Protein AF-A0A1A8DBP2-F1 (afdb_monomer)

Mean predicted aligned error: 14.84 Å

pLDDT: mean 74.71, std 16.59, range [46.03, 94.5]

Solvent-accessible surface area (backbone atoms only — not comparable to full-atom values): 5590 Å² total; per-residue (Å²): 138,85,81,85,88,77,85,82,76,85,76,72,78,78,71,71,82,74,73,65,83,73,73,81,66,81,62,66,66,60,61,60,32,52,53,48,34,53,51,33,55,73,74,66,50,89,71,71,64,88,45,65,73,69,61,35,63,78,44,54,56,45,50,51,49,50,26,64,74,68,75,44,87,74,89,84,67,71,88,67,81,131

InterPro domains:
  IPR001715 Calponin homology domain [PF00307] (31-76)
  IPR001715 Calponin homology domain [PS50021] (26-82)
  IPR036872 CH domain superfamily [G3DSA:1.10.418.10] (19-82)
  IPR036872 CH domain superfamily [SSF47576] (30-80)

Foldseek 3Di:
DDDDDDDDDPPPPDDPPPPDPPPPVPPPVVVVQVLLQVLCVVVPHPDGDPDPCPVCVLVLSVQVSVCSVVVHDDPDDPNDDD

Nearest PDB structures (foldseek):
  2yrn-assembly1_A  TM=9.502E-01  e=3.941E-05  Homo sapiens
  6m5g-assembly1_F  TM=8.481E-01  e=9.241E-02  Homo sapiens
  6d8c-assembly1_A  TM=8.634E-01  e=1.202E-01  Homo sapiens

Structure (mmCIF, N/CA/C/O backbone):
data_AF-A0A1A8DBP2-F1
#
_entry.id   AF-A0A1A8DBP2-F1
#
loop_
_atom_site.group_PDB
_atom_site.id
_atom_site.type_symbol
_atom_site.label_atom_id
_atom_site.label_alt_id
_atom_site.label_comp_id
_atom_site.label_asym_id
_atom_site.label_entity_id
_atom_site.label_seq_id
_atom_site.pdbx_PDB_ins_code
_atom_site.Cartn_x
_atom_site.Cartn_y
_atom_site.Cartn_z
_atom_site.occupancy
_atom_site.B_iso_or_equiv
_atom_site.auth_seq_id
_atom_site.auth_comp_id
_atom_site.auth_asym_id
_atom_site.auth_atom_id
_atom_site.pdbx_PDB_model_num
ATOM 1 N N . LEU A 1 1 ? 54.440 -61.006 -11.813 1.00 46.03 1 LEU A N 1
ATOM 2 C CA . LEU A 1 1 ? 53.792 -60.136 -12.818 1.00 46.03 1 LEU A CA 1
ATOM 3 C C . LEU A 1 1 ? 53.167 -58.960 -12.079 1.00 46.03 1 LEU A C 1
ATOM 5 O O . LEU A 1 1 ? 52.250 -59.188 -11.304 1.00 46.03 1 LEU A O 1
ATOM 9 N N . ALA A 1 2 ? 53.705 -57.751 -12.240 1.00 48.84 2 ALA A N 1
ATOM 10 C CA . ALA A 1 2 ? 53.156 -56.536 -11.639 1.00 48.84 2 ALA A CA 1
ATOM 11 C C . ALA A 1 2 ? 52.271 -55.818 -12.669 1.00 48.84 2 ALA A C 1
ATOM 13 O O . ALA A 1 2 ? 52.699 -55.617 -13.804 1.00 48.84 2 ALA A O 1
ATOM 14 N N . LEU A 1 3 ? 51.045 -55.463 -12.283 1.00 64.44 3 LEU A N 1
ATOM 15 C CA . LEU A 1 3 ? 50.161 -54.599 -13.068 1.00 64.44 3 LEU A CA 1
ATOM 16 C C . LEU A 1 3 ? 50.502 -53.129 -12.763 1.00 64.44 3 LEU A C 1
ATOM 18 O O . LEU A 1 3 ? 50.711 -52.806 -11.592 1.00 64.44 3 LEU A O 1
ATOM 22 N N . PRO A 1 4 ? 50.555 -52.227 -13.757 1.00 56.22 4 PRO A N 1
ATOM 23 C CA . PRO A 1 4 ? 50.738 -50.805 -13.494 1.00 56.22 4 PRO A CA 1
ATOM 24 C C . PRO A 1 4 ? 49.422 -50.155 -13.035 1.00 56.22 4 PRO A C 1
ATOM 26 O O . PRO A 1 4 ? 48.375 -50.327 -13.658 1.00 56.22 4 PRO A O 1
ATOM 29 N N . SER A 1 5 ? 49.486 -49.382 -11.949 1.00 54.16 5 SER A N 1
ATOM 30 C CA . SER A 1 5 ? 48.384 -48.551 -11.453 1.00 54.16 5 SER A CA 1
ATOM 31 C C . SER A 1 5 ? 48.105 -47.387 -12.409 1.00 54.16 5 SER A C 1
ATOM 33 O O . SER A 1 5 ? 48.969 -46.538 -12.620 1.00 54.16 5 SER A O 1
ATOM 35 N N . ALA A 1 6 ? 46.891 -47.317 -12.959 1.00 58.19 6 ALA A N 1
ATOM 36 C CA . ALA A 1 6 ? 46.416 -46.173 -13.738 1.00 58.19 6 ALA A CA 1
ATOM 37 C C . ALA A 1 6 ? 45.638 -45.187 -12.838 1.00 58.19 6 ALA A C 1
ATOM 39 O O . ALA A 1 6 ? 44.755 -45.621 -12.095 1.00 58.19 6 ALA A O 1
ATOM 40 N N . PRO A 1 7 ? 45.904 -43.868 -12.897 1.00 55.34 7 PRO A N 1
ATOM 41 C CA . PRO A 1 7 ? 45.118 -42.880 -12.169 1.00 55.34 7 PRO A CA 1
ATOM 42 C C . PRO A 1 7 ? 43.844 -42.534 -12.954 1.00 55.34 7 PRO A C 1
ATOM 44 O O . PRO A 1 7 ? 43.894 -41.878 -13.995 1.00 55.34 7 PRO A O 1
ATOM 47 N N . LEU A 1 8 ? 42.680 -42.950 -12.449 1.00 58.50 8 LEU A N 1
ATOM 48 C CA . LEU A 1 8 ? 41.393 -42.482 -12.964 1.00 58.50 8 LEU A CA 1
ATOM 49 C C . LEU A 1 8 ? 41.160 -41.044 -12.487 1.00 58.50 8 LEU A C 1
ATOM 51 O O . LEU A 1 8 ? 40.789 -40.784 -11.344 1.00 58.50 8 LEU A O 1
ATOM 55 N N . LYS A 1 9 ? 41.417 -40.102 -13.394 1.00 52.56 9 LYS A N 1
ATOM 56 C CA . LYS A 1 9 ? 41.095 -38.680 -13.274 1.00 52.56 9 LYS A CA 1
ATOM 57 C C . LYS A 1 9 ? 39.579 -38.543 -13.096 1.00 52.56 9 LYS A C 1
ATOM 59 O O . LYS A 1 9 ? 38.821 -38.846 -14.016 1.00 52.56 9 LYS A O 1
ATOM 64 N N . SER A 1 10 ? 39.141 -38.107 -11.916 1.00 57.38 10 SER A N 1
ATOM 65 C CA . SER A 1 10 ? 37.744 -37.792 -11.612 1.00 57.38 10 SER A CA 1
ATOM 66 C C . SER A 1 10 ? 37.302 -36.578 -12.429 1.00 57.38 10 SER A C 1
ATOM 68 O O . SER A 1 10 ? 37.356 -35.429 -11.996 1.00 57.38 10 SER A O 1
ATOM 70 N N . HIS A 1 11 ? 36.877 -36.831 -13.662 1.00 54.62 11 HIS A N 1
ATOM 71 C CA . HIS A 1 11 ? 36.216 -35.835 -14.484 1.00 54.62 11 HIS A CA 1
ATOM 72 C C . HIS A 1 11 ? 34.789 -35.671 -13.955 1.00 54.62 11 HIS A C 1
ATOM 74 O O . HIS A 1 11 ? 33.849 -36.283 -14.450 1.00 54.62 11 HIS A O 1
ATOM 80 N N . ILE A 1 12 ? 34.630 -34.866 -12.905 1.00 63.12 12 ILE A N 1
ATOM 81 C CA . ILE A 1 12 ? 33.318 -34.360 -12.504 1.00 63.12 12 ILE A CA 1
ATOM 82 C C . ILE A 1 12 ? 32.845 -33.494 -13.679 1.00 63.12 12 ILE A C 1
ATOM 84 O O . ILE A 1 12 ? 33.534 -32.526 -14.013 1.00 63.12 12 ILE A O 1
ATOM 88 N N . PRO A 1 13 ? 31.742 -33.825 -14.371 1.00 49.38 13 PRO A N 1
ATOM 89 C CA . PRO A 1 13 ? 31.197 -32.917 -15.358 1.00 49.38 13 PRO A CA 1
ATOM 90 C C . PRO A 1 13 ? 30.707 -31.685 -14.600 1.00 49.38 13 PRO A C 1
ATOM 92 O O . PRO A 1 13 ? 29.852 -31.768 -13.715 1.00 49.38 13 PRO A O 1
ATOM 95 N N . SER A 1 14 ? 31.313 -30.546 -14.917 1.00 55.56 14 SER A N 1
ATOM 96 C CA . SER A 1 14 ? 30.879 -29.222 -14.504 1.00 55.56 14 SER A CA 1
ATOM 97 C C . SER A 1 14 ? 29.395 -29.093 -14.824 1.00 55.56 14 SER A C 1
ATOM 99 O O . SER A 1 14 ? 28.988 -28.979 -15.979 1.00 55.56 14 SER A O 1
ATOM 101 N N . ARG A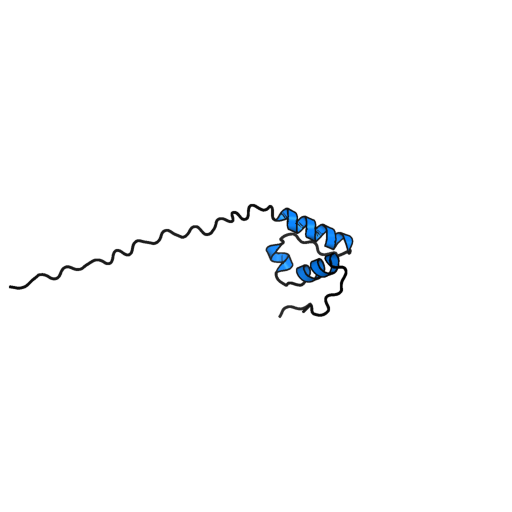 1 15 ? 28.581 -29.162 -13.767 1.00 50.47 15 ARG A N 1
ATOM 102 C CA . ARG A 1 15 ? 27.157 -28.848 -13.806 1.00 50.47 15 ARG A CA 1
ATOM 103 C C . ARG A 1 15 ? 27.028 -27.508 -14.537 1.00 50.47 15 ARG A C 1
ATOM 105 O O . ARG A 1 15 ? 27.701 -26.562 -14.116 1.00 50.47 15 ARG A O 1
ATOM 112 N N . PRO A 1 16 ? 26.216 -27.399 -15.603 1.00 57.59 16 PRO A N 1
ATOM 113 C CA . PRO A 1 16 ? 25.983 -26.101 -16.213 1.00 57.59 16 PRO A CA 1
ATOM 114 C C . PRO A 1 16 ? 25.475 -25.165 -15.108 1.00 57.59 16 PRO A C 1
ATOM 116 O O . PRO A 1 16 ? 24.786 -25.641 -14.188 1.00 57.59 16 PRO A O 1
ATOM 119 N N . PRO A 1 17 ? 25.826 -23.865 -15.126 1.00 58.03 17 PRO A N 1
ATOM 120 C CA . PRO A 1 17 ? 25.191 -22.930 -14.218 1.00 58.03 17 PRO A CA 1
ATOM 121 C C . PRO A 1 17 ? 23.692 -23.115 -14.428 1.00 58.03 17 PRO A C 1
ATOM 123 O O . PRO A 1 17 ? 23.199 -22.995 -15.551 1.00 58.03 17 PRO A O 1
ATOM 126 N N . ARG A 1 18 ? 22.983 -23.518 -13.364 1.00 52.19 18 ARG A N 1
ATOM 127 C CA . ARG A 1 18 ? 21.528 -23.444 -13.349 1.00 52.19 18 ARG A CA 1
ATOM 128 C C . ARG A 1 18 ? 21.249 -21.998 -13.710 1.00 52.19 18 ARG A C 1
ATOM 130 O O . ARG A 1 18 ? 21.510 -21.122 -12.887 1.00 52.19 18 ARG A O 1
ATOM 137 N N . LYS A 1 19 ? 20.777 -21.755 -14.935 1.00 48.72 19 LYS A N 1
ATOM 138 C CA . LYS A 1 19 ? 19.986 -20.567 -15.194 1.00 48.72 19 LY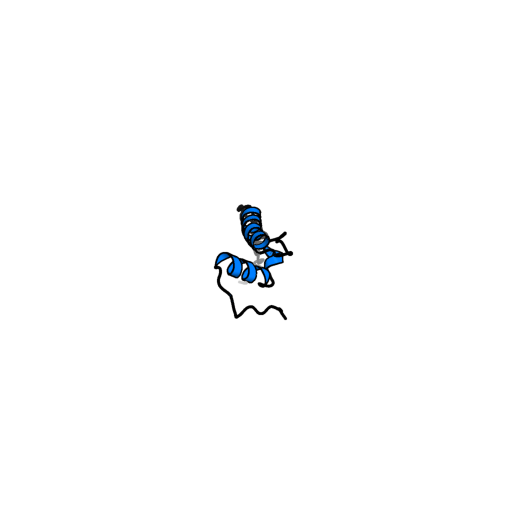S A CA 1
ATOM 139 C C . LYS A 1 19 ? 18.973 -20.578 -14.059 1.00 48.72 19 LYS A C 1
ATOM 141 O O . LYS A 1 19 ? 18.270 -21.578 -13.874 1.00 48.72 19 LYS A O 1
ATOM 146 N N . ALA A 1 20 ? 19.022 -19.548 -13.218 1.00 58.59 20 ALA A N 1
ATOM 147 C CA . ALA A 1 20 ? 17.917 -19.260 -12.325 1.00 58.59 20 ALA A CA 1
ATOM 148 C C . ALA A 1 20 ? 16.633 -19.374 -13.161 1.00 58.59 20 ALA A C 1
ATOM 150 O O . ALA A 1 20 ? 16.712 -19.169 -14.379 1.00 58.59 20 ALA A O 1
ATOM 151 N N . PRO A 1 21 ? 15.485 -19.746 -12.581 1.00 53.75 21 PRO A N 1
ATOM 152 C CA . PRO A 1 21 ? 14.240 -19.524 -13.288 1.00 53.75 21 PRO A CA 1
ATOM 153 C C . PRO A 1 21 ? 14.213 -18.029 -13.618 1.00 53.75 21 PRO A C 1
ATOM 155 O O . PRO A 1 21 ? 14.005 -17.192 -12.745 1.00 53.75 21 PRO A O 1
ATOM 158 N N . GLU A 1 22 ? 14.576 -17.702 -14.857 1.00 53.09 22 GLU A N 1
ATOM 159 C CA . GLU A 1 22 ? 14.279 -16.438 -15.487 1.00 53.09 22 GLU A CA 1
ATOM 160 C C . GLU A 1 22 ? 12.773 -16.377 -15.359 1.00 53.09 22 GLU A C 1
ATOM 162 O O . GLU A 1 22 ? 12.088 -17.280 -15.840 1.00 53.09 22 GLU A O 1
ATOM 167 N N . SER A 1 23 ? 12.329 -15.469 -14.493 1.00 55.91 23 SER A N 1
ATOM 168 C CA . SER A 1 23 ? 10.974 -15.378 -13.987 1.00 55.91 23 SER A CA 1
ATOM 169 C C . SER A 1 23 ? 9.982 -15.316 -15.142 1.00 55.91 23 SER A C 1
ATOM 171 O O . SER A 1 23 ? 9.494 -14.253 -15.497 1.00 55.91 23 SER A O 1
ATOM 173 N N . GLU A 1 24 ? 9.570 -16.479 -15.631 1.00 51.31 24 GLU A N 1
ATOM 174 C CA . GLU A 1 24 ? 8.323 -16.711 -16.354 1.00 51.31 24 GLU A CA 1
ATOM 175 C C . GLU A 1 24 ? 7.141 -16.616 -15.365 1.00 51.31 24 GLU A C 1
ATOM 177 O O . GLU A 1 24 ? 6.140 -17.317 -15.466 1.00 51.31 24 GLU A O 1
ATOM 182 N N . ALA A 1 25 ? 7.233 -15.712 -14.386 1.00 54.34 25 ALA A N 1
ATOM 183 C CA . ALA A 1 25 ? 6.085 -15.098 -13.751 1.00 54.34 25 ALA A CA 1
ATOM 184 C C . ALA A 1 25 ? 5.615 -13.971 -14.684 1.00 54.34 25 ALA A C 1
ATOM 186 O O . ALA A 1 25 ? 5.590 -12.802 -14.315 1.00 54.34 25 ALA A O 1
ATOM 187 N N . GLY A 1 26 ? 5.259 -14.324 -15.923 1.00 52.47 26 GLY A N 1
ATOM 188 C CA . GLY A 1 26 ? 4.687 -13.428 -16.932 1.00 52.47 26 GLY A CA 1
ATOM 189 C C . GLY A 1 26 ? 3.256 -12.989 -16.601 1.00 52.47 26 GLY A C 1
ATOM 190 O O . GLY A 1 26 ? 2.447 -12.765 -17.495 1.00 52.47 26 GLY A O 1
ATOM 191 N N . GLY A 1 27 ? 2.905 -12.914 -15.317 1.00 59.62 27 GLY A N 1
ATOM 192 C CA . GLY A 1 27 ? 1.741 -12.181 -14.854 1.00 59.62 27 GLY A CA 1
ATOM 193 C C . GLY A 1 27 ? 2.211 -10.776 -14.538 1.00 59.62 27 GLY A C 1
ATOM 194 O O . GLY A 1 27 ? 3.013 -10.613 -13.626 1.00 59.62 27 GLY A O 1
ATOM 195 N N . ASN A 1 28 ? 1.748 -9.779 -15.294 1.00 69.62 28 ASN A N 1
ATOM 196 C CA . ASN A 1 28 ? 2.088 -8.377 -15.058 1.00 69.62 28 ASN A CA 1
ATOM 197 C C . ASN A 1 28 ? 1.849 -8.052 -13.572 1.00 69.62 28 ASN A C 1
ATOM 199 O O . ASN A 1 28 ? 0.685 -7.971 -13.178 1.00 69.62 28 ASN A O 1
ATOM 203 N N . PRO A 1 29 ? 2.889 -7.856 -12.736 1.00 70.06 29 PRO A N 1
ATOM 204 C CA . PRO A 1 29 ? 2.709 -7.616 -11.299 1.00 70.06 29 PRO A CA 1
ATOM 205 C C . PRO A 1 29 ? 1.850 -6.370 -11.037 1.00 70.06 29 PRO A C 1
ATOM 207 O O . PRO A 1 29 ? 1.206 -6.257 -9.997 1.00 70.06 29 PRO A O 1
ATOM 210 N N . GLN A 1 30 ? 1.762 -5.493 -12.041 1.00 84.44 30 GLN A N 1
ATOM 211 C CA . GLN A 1 30 ? 0.852 -4.358 -12.115 1.00 84.44 30 GLN A CA 1
ATOM 212 C C . GLN A 1 30 ? -0.610 -4.714 -11.825 1.00 84.44 30 GLN A C 1
ATOM 214 O O . GLN A 1 30 ? -1.251 -3.942 -11.132 1.00 84.44 30 GLN A O 1
ATOM 219 N N . ILE A 1 31 ? -1.139 -5.879 -12.233 1.00 90.56 31 ILE A N 1
ATOM 220 C CA . ILE A 1 31 ? -2.559 -6.203 -11.973 1.00 90.56 31 ILE A CA 1
ATOM 221 C C . ILE A 1 31 ? -2.860 -6.313 -10.475 1.00 90.56 31 ILE A C 1
ATOM 223 O O . ILE A 1 31 ? -3.914 -5.883 -10.013 1.00 90.56 31 ILE A O 1
ATOM 227 N N . TYR A 1 32 ? -1.922 -6.875 -9.711 1.00 91.56 32 TYR A N 1
ATOM 228 C CA . TY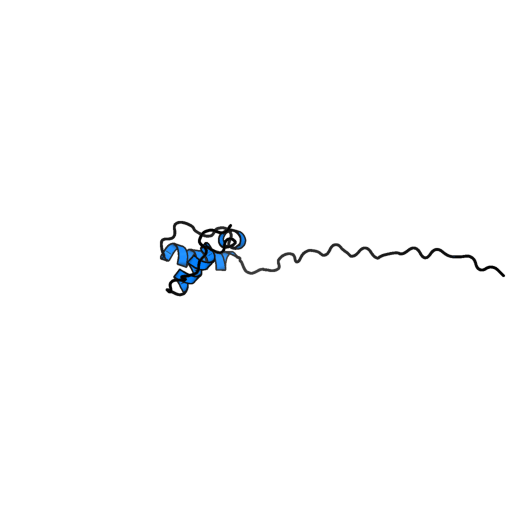R A 1 32 ? -2.076 -7.063 -8.275 1.00 91.56 32 TYR A CA 1
ATOM 229 C C . TYR A 1 32 ? -1.764 -5.769 -7.522 1.00 91.56 32 TYR A C 1
ATOM 231 O O . TYR A 1 32 ? -2.451 -5.450 -6.554 1.00 91.56 32 TYR A O 1
ATOM 239 N N . THR A 1 33 ? -0.795 -4.989 -8.011 1.00 93.00 33 THR A N 1
ATOM 240 C CA . THR A 1 33 ? -0.521 -3.636 -7.515 1.00 93.00 33 THR A CA 1
ATOM 241 C C . THR A 1 33 ? -1.726 -2.713 -7.705 1.00 93.00 33 THR A C 1
ATOM 243 O O . THR A 1 33 ? -2.147 -2.055 -6.758 1.00 93.00 33 THR A O 1
ATOM 246 N N . ASP A 1 34 ? -2.322 -2.687 -8.896 1.00 93.12 34 ASP A N 1
ATOM 247 C CA . ASP A 1 34 ? -3.464 -1.831 -9.226 1.00 93.12 34 ASP A CA 1
ATOM 248 C C . ASP A 1 34 ? -4.714 -2.244 -8.447 1.00 93.12 34 ASP A C 1
ATOM 250 O O . ASP A 1 34 ? -5.417 -1.390 -7.901 1.00 93.12 34 ASP A O 1
ATOM 254 N N . TRP A 1 35 ? -4.965 -3.552 -8.331 1.00 94.44 35 TRP A N 1
ATOM 255 C CA . TRP A 1 35 ? -6.053 -4.077 -7.510 1.00 94.44 35 TRP A CA 1
ATOM 256 C C . TRP A 1 35 ? -5.888 -3.674 -6.041 1.00 94.44 35 TRP A C 1
ATOM 258 O O . TRP A 1 35 ? -6.815 -3.118 -5.456 1.00 94.44 35 TRP A O 1
ATOM 268 N N . ALA A 1 36 ? -4.705 -3.866 -5.452 1.00 93.94 36 ALA A N 1
ATOM 269 C CA . ALA A 1 36 ? -4.453 -3.477 -4.067 1.00 93.94 36 ALA A CA 1
ATOM 270 C C . ALA A 1 36 ? -4.588 -1.957 -3.864 1.00 93.94 36 ALA A C 1
ATOM 272 O O . ALA A 1 36 ? -5.270 -1.504 -2.941 1.00 93.94 36 ALA A O 1
ATOM 273 N N . ASN A 1 37 ? -4.011 -1.161 -4.769 1.00 94.00 37 ASN A N 1
ATOM 274 C CA . ASN A 1 37 ? -4.085 0.298 -4.726 1.00 94.00 37 ASN A CA 1
ATOM 275 C C . ASN A 1 37 ? -5.516 0.822 -4.850 1.00 94.00 37 ASN A C 1
ATOM 277 O O . ASN A 1 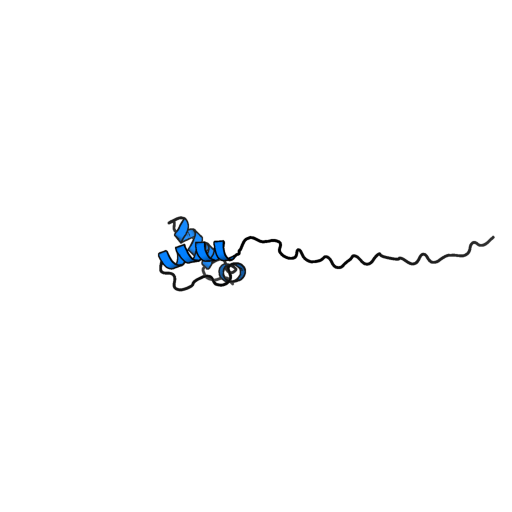37 ? -5.854 1.808 -4.197 1.00 94.00 37 ASN A O 1
ATOM 281 N N . HIS A 1 38 ? -6.377 0.161 -5.627 1.00 94.50 38 HIS A N 1
ATOM 282 C CA . HIS A 1 38 ? -7.793 0.509 -5.698 1.00 94.50 38 HIS A CA 1
ATOM 283 C C . HIS A 1 38 ? -8.458 0.463 -4.312 1.00 94.50 38 HIS A C 1
ATOM 285 O O . HIS A 1 38 ? -9.145 1.411 -3.923 1.00 94.50 38 HIS A O 1
ATOM 291 N N . TYR A 1 39 ? -8.220 -0.601 -3.540 1.00 93.38 39 TYR A N 1
ATOM 292 C CA . TYR A 1 39 ? -8.784 -0.744 -2.194 1.00 93.38 39 TYR A CA 1
ATOM 293 C C . TYR A 1 39 ? -8.120 0.197 -1.176 1.00 93.38 39 TYR A C 1
ATOM 295 O O . TYR A 1 39 ? -8.820 0.827 -0.376 1.00 93.38 39 TYR A O 1
ATOM 303 N N . LEU A 1 40 ? -6.799 0.383 -1.239 1.00 91.94 40 LEU A N 1
ATOM 304 C CA . LEU A 1 40 ? -6.082 1.331 -0.373 1.00 91.94 40 LEU A CA 1
ATOM 305 C C . LEU A 1 40 ? -6.550 2.780 -0.596 1.00 91.94 40 LEU A C 1
ATOM 307 O O . LEU A 1 40 ? -6.853 3.494 0.362 1.00 91.94 40 LEU A O 1
ATOM 311 N N . ALA A 1 41 ? -6.709 3.204 -1.851 1.00 91.75 41 ALA A N 1
ATOM 312 C CA . ALA A 1 41 ? -7.216 4.535 -2.183 1.00 91.75 41 ALA A CA 1
ATOM 313 C C . ALA A 1 41 ? -8.678 4.717 -1.745 1.00 91.75 41 ALA A C 1
ATOM 315 O O . ALA A 1 41 ? -9.036 5.760 -1.197 1.00 91.75 41 ALA A O 1
ATOM 316 N N . LYS A 1 42 ? -9.517 3.688 -1.925 1.00 88.44 42 LYS A N 1
ATOM 317 C CA . LYS A 1 42 ? -10.931 3.705 -1.516 1.00 88.44 42 LYS A CA 1
ATOM 318 C C . LYS A 1 42 ? -11.112 3.837 -0.001 1.00 88.44 42 LYS A C 1
ATOM 320 O O . LYS A 1 42 ? -12.080 4.447 0.443 1.00 88.44 42 LYS A O 1
ATOM 325 N N . SER A 1 43 ? -10.190 3.284 0.783 1.00 86.62 43 SER A N 1
ATOM 326 C CA . SER A 1 43 ? -10.181 3.382 2.249 1.00 86.62 43 SER A CA 1
ATOM 327 C C . SER A 1 43 ? -9.483 4.644 2.780 1.00 86.62 43 SER A C 1
ATOM 329 O O . SER A 1 43 ? -9.535 4.906 3.979 1.00 86.62 43 SER A O 1
ATOM 331 N N . GLY A 1 44 ? -8.872 5.455 1.908 1.00 86.25 44 GLY A N 1
ATOM 332 C CA . GLY A 1 44 ? -8.192 6.698 2.284 1.00 86.25 44 GLY A CA 1
ATOM 333 C C . GLY A 1 44 ? -6.757 6.514 2.790 1.00 86.25 44 GLY A C 1
ATOM 334 O O . GLY A 1 44 ? -6.212 7.428 3.417 1.00 86.25 44 GLY A O 1
ATOM 335 N N . HIS A 1 45 ? -6.125 5.365 2.527 1.00 84.94 45 HIS A N 1
ATOM 336 C CA . HIS A 1 45 ? -4.725 5.144 2.886 1.00 84.94 45 HIS A CA 1
ATOM 337 C C . HIS A 1 45 ? -3.811 6.079 2.087 1.00 84.94 45 HIS A C 1
ATOM 339 O O . HIS A 1 45 ? -3.928 6.231 0.872 1.00 84.94 45 HIS A O 1
ATOM 345 N N . LYS A 1 46 ? -2.865 6.715 2.787 1.00 79.12 46 LYS A N 1
ATOM 346 C CA . LYS A 1 46 ? -1.876 7.622 2.177 1.00 79.12 46 LYS A CA 1
ATOM 347 C C . LYS A 1 46 ? -0.708 6.875 1.532 1.00 79.12 46 LYS A C 1
ATOM 349 O O . LYS A 1 46 ? 0.009 7.453 0.718 1.00 79.12 46 LYS A O 1
ATOM 354 N N . ARG A 1 47 ? -0.487 5.622 1.936 1.00 86.38 47 ARG A N 1
ATOM 355 C CA . ARG A 1 47 ? 0.577 4.762 1.421 1.00 86.38 47 ARG A CA 1
ATOM 356 C C . ARG A 1 47 ? -0.017 3.887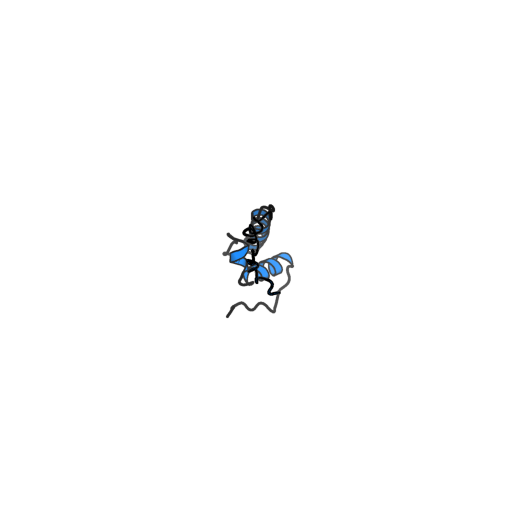 0.315 1.00 86.38 47 ARG A C 1
ATOM 358 O O . ARG A 1 47 ? -0.971 3.161 0.564 1.00 86.38 47 ARG A O 1
ATOM 365 N N . LEU A 1 48 ? 0.528 3.997 -0.893 1.00 90.69 48 LEU A N 1
ATOM 366 C CA . LEU A 1 48 ? 0.190 3.149 -2.037 1.00 90.69 48 LEU A CA 1
ATOM 367 C C . LEU A 1 48 ? 1.367 2.222 -2.337 1.00 90.69 48 LEU A C 1
ATOM 369 O O . LEU A 1 48 ? 2.518 2.599 -2.106 1.00 90.69 48 LEU A O 1
ATOM 373 N N . ILE A 1 49 ? 1.068 1.045 -2.874 1.00 91.75 49 ILE A N 1
ATOM 374 C CA . ILE A 1 49 ? 2.057 0.050 -3.283 1.00 91.75 49 ILE A CA 1
ATOM 375 C C . ILE A 1 49 ? 2.673 0.481 -4.612 1.00 91.75 49 ILE A C 1
ATOM 377 O O . ILE A 1 49 ? 1.963 0.754 -5.584 1.00 91.75 49 ILE A O 1
ATOM 381 N N . LYS A 1 50 ? 4.003 0.527 -4.651 1.00 90.62 50 LYS A N 1
ATOM 382 C CA . LYS A 1 50 ? 4.806 0.747 -5.859 1.00 90.62 50 LYS A CA 1
ATOM 383 C C . LYS A 1 50 ? 5.441 -0.553 -6.321 1.00 90.62 50 LYS A C 1
ATOM 385 O O . LYS A 1 50 ? 5.444 -0.837 -7.515 1.00 90.62 50 LYS A O 1
ATOM 390 N N . ASP A 1 51 ? 5.942 -1.331 -5.371 1.00 90.06 51 ASP A N 1
ATOM 391 C CA . ASP A 1 51 ? 6.533 -2.637 -5.597 1.00 90.06 51 ASP A CA 1
ATOM 392 C C . ASP A 1 51 ? 5.853 -3.652 -4.683 1.00 90.06 51 ASP A C 1
ATOM 394 O O . ASP A 1 51 ? 6.081 -3.676 -3.477 1.00 90.06 51 ASP A O 1
ATOM 398 N N . LEU A 1 52 ? 4.990 -4.491 -5.260 1.00 89.44 52 LEU A N 1
ATOM 399 C 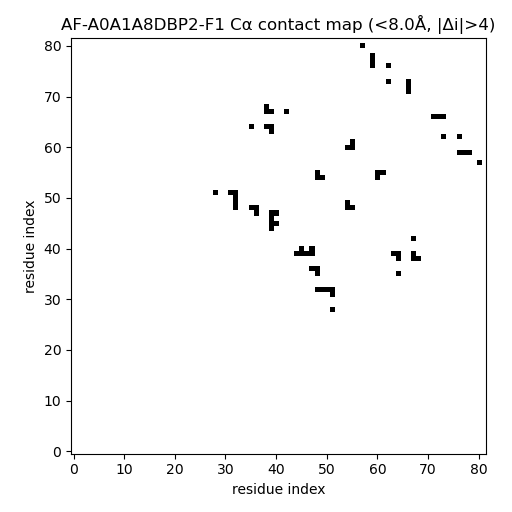CA . LEU A 1 52 ? 4.172 -5.414 -4.478 1.00 89.44 52 LEU A CA 1
ATOM 400 C C . LEU A 1 52 ? 5.012 -6.387 -3.648 1.00 89.44 52 LEU A C 1
ATOM 402 O O . LEU A 1 52 ? 4.586 -6.739 -2.561 1.00 89.44 52 LEU A O 1
ATOM 406 N N . GLN A 1 53 ? 6.184 -6.815 -4.122 1.00 89.12 53 GLN A N 1
ATOM 407 C CA . GLN A 1 53 ? 7.036 -7.732 -3.360 1.00 89.12 53 GLN A CA 1
ATOM 408 C C . GLN A 1 53 ? 7.657 -7.062 -2.134 1.00 89.12 53 GLN A C 1
ATOM 410 O O . GLN A 1 53 ? 7.723 -7.680 -1.074 1.00 89.12 53 GLN A O 1
ATOM 415 N N . THR A 1 54 ? 8.116 -5.821 -2.278 1.00 90.00 54 THR A N 1
ATOM 416 C CA . THR A 1 54 ? 8.842 -5.101 -1.229 1.00 90.00 54 THR A CA 1
ATOM 417 C C . THR A 1 54 ? 7.895 -4.421 -0.248 1.00 90.00 54 THR A C 1
ATOM 419 O O . THR A 1 54 ? 8.101 -4.501 0.959 1.00 90.00 54 THR A O 1
ATOM 422 N N . ASP A 1 55 ? 6.839 -3.776 -0.746 1.00 89.62 55 ASP A N 1
ATOM 423 C CA . ASP A 1 55 ? 5.935 -2.972 0.081 1.00 89.62 55 ASP A CA 1
ATOM 424 C C . ASP A 1 55 ? 5.060 -3.831 1.004 1.00 89.62 55 ASP A C 1
ATOM 426 O O . ASP A 1 55 ? 4.644 -3.356 2.053 1.00 89.62 55 ASP A O 1
ATOM 430 N N . VAL A 1 56 ? 4.790 -5.094 0.658 1.00 89.44 56 VAL A N 1
ATOM 431 C CA . VAL A 1 56 ? 4.008 -6.010 1.514 1.00 89.44 56 VAL A CA 1
ATOM 432 C C . VAL A 1 56 ? 4.877 -6.946 2.356 1.00 89.44 56 VAL A C 1
ATOM 434 O O . VAL A 1 56 ? 4.345 -7.812 3.052 1.00 89.44 56 VAL A O 1
ATOM 437 N N . ALA A 1 57 ? 6.205 -6.809 2.285 1.00 88.38 57 ALA A N 1
ATOM 438 C CA . ALA A 1 57 ? 7.149 -7.743 2.898 1.00 88.38 57 ALA A CA 1
ATOM 439 C C . ALA A 1 57 ? 7.050 -7.787 4.430 1.00 88.38 57 ALA A C 1
ATOM 441 O O . ALA A 1 57 ? 7.275 -8.832 5.038 1.00 88.38 57 ALA A O 1
ATOM 442 N N . ASP A 1 58 ? 6.699 -6.662 5.051 1.00 85.31 58 ASP A N 1
ATOM 443 C CA . ASP A 1 58 ? 6.494 -6.525 6.493 1.00 85.31 58 ASP A CA 1
ATOM 444 C C . ASP A 1 58 ? 5.120 -7.038 6.961 1.00 85.31 58 ASP A C 1
ATOM 446 O O . ASP A 1 58 ? 4.862 -7.118 8.161 1.00 85.31 58 ASP A O 1
ATOM 450 N N . GLY A 1 59 ? 4.231 -7.392 6.027 1.00 87.06 59 GLY A N 1
ATOM 451 C CA . GLY A 1 59 ? 2.893 -7.916 6.298 1.00 87.06 59 GLY A CA 1
ATOM 452 C C . GLY A 1 59 ? 1.878 -6.869 6.768 1.00 87.06 59 GLY A C 1
ATOM 453 O O . GLY A 1 59 ? 0.684 -7.165 6.777 1.00 87.06 59 GLY A O 1
ATOM 454 N N . VAL A 1 60 ? 2.309 -5.644 7.093 1.00 87.62 60 VAL A N 1
ATOM 455 C CA . VAL A 1 60 ? 1.429 -4.554 7.548 1.00 87.62 60 VAL A CA 1
ATOM 456 C C . VAL A 1 60 ? 0.495 -4.132 6.418 1.00 87.62 60 VAL A C 1
ATOM 458 O O . VAL A 1 60 ? -0.722 -4.208 6.566 1.00 87.62 60 VAL A O 1
ATOM 461 N N . LEU A 1 61 ? 1.055 -3.780 5.254 1.00 88.38 61 LEU A N 1
ATOM 462 C CA . LEU A 1 61 ? 0.255 -3.403 4.084 1.00 88.38 61 LEU A CA 1
ATOM 463 C C . LEU A 1 61 ? -0.613 -4.562 3.580 1.00 88.38 61 LEU A C 1
ATOM 465 O O . LEU A 1 61 ? -1.745 -4.346 3.153 1.00 88.38 61 LEU A O 1
ATOM 469 N N . LEU A 1 62 ? -0.113 -5.800 3.658 1.00 90.94 62 LEU A N 1
ATOM 470 C CA . LEU A 1 62 ? -0.895 -6.983 3.296 1.00 90.94 62 LEU A CA 1
ATOM 471 C C . LEU A 1 62 ? -2.153 -7.093 4.159 1.00 90.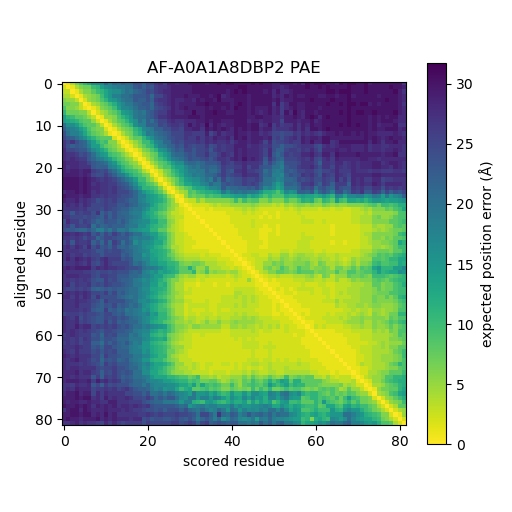94 62 LEU A C 1
ATOM 473 O O . LEU A 1 62 ? -3.251 -7.292 3.644 1.00 90.94 62 LEU A O 1
ATOM 477 N N . ALA A 1 63 ? -1.994 -6.955 5.469 1.00 90.06 63 ALA A N 1
ATOM 478 C CA . ALA A 1 63 ? -3.098 -7.098 6.392 1.00 90.06 63 ALA A CA 1
ATOM 479 C C . ALA A 1 63 ? -4.084 -5.916 6.302 1.00 90.06 63 ALA A C 1
ATOM 481 O O . ALA A 1 63 ? -5.292 -6.136 6.377 1.00 90.06 63 ALA A O 1
ATOM 482 N N . GLU A 1 64 ? -3.605 -4.703 5.999 1.00 87.25 64 GLU A N 1
ATOM 483 C CA . GLU A 1 64 ? -4.468 -3.568 5.635 1.00 87.25 64 GLU A CA 1
ATOM 484 C C . GLU A 1 64 ? -5.328 -3.881 4.396 1.00 87.25 64 GLU A C 1
ATOM 486 O O . GLU A 1 64 ? -6.542 -3.667 4.415 1.00 87.25 64 GLU A O 1
ATOM 491 N N . ILE A 1 65 ? -4.744 -4.442 3.329 1.00 90.94 65 ILE A N 1
ATOM 492 C CA . ILE A 1 65 ? -5.491 -4.818 2.113 1.00 90.94 65 ILE A CA 1
ATOM 493 C C . ILE A 1 65 ? -6.551 -5.875 2.428 1.00 90.94 65 ILE A C 1
ATOM 495 O O . ILE A 1 65 ? -7.697 -5.735 1.999 1.00 90.94 65 ILE A O 1
ATOM 499 N N . ILE A 1 66 ? -6.193 -6.914 3.191 1.00 90.19 66 ILE A N 1
ATOM 500 C CA . ILE A 1 66 ? -7.131 -7.975 3.586 1.00 90.19 66 ILE A CA 1
ATOM 501 C C . ILE A 1 66 ? -8.289 -7.379 4.393 1.00 90.19 66 ILE A C 1
ATOM 503 O O . ILE A 1 66 ? -9.442 -7.669 4.084 1.00 90.19 66 ILE A O 1
ATOM 507 N N . GLN A 1 67 ? -8.010 -6.499 5.357 1.00 90.56 67 GLN A N 1
ATOM 508 C CA . GLN A 1 67 ? -9.030 -5.823 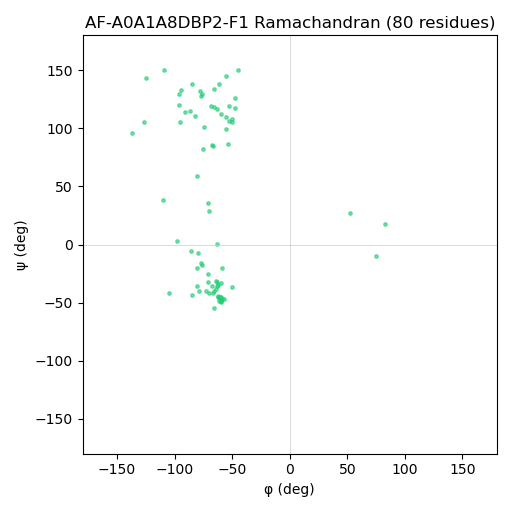6.162 1.00 90.56 67 GLN A CA 1
ATOM 509 C C . GLN A 1 67 ? -9.993 -4.994 5.299 1.00 90.56 67 GLN A C 1
ATOM 511 O O . GLN A 1 67 ? -11.212 -5.067 5.472 1.00 90.56 67 GLN A O 1
ATOM 516 N N . VAL A 1 68 ? -9.467 -4.227 4.340 1.00 90.31 68 VAL A N 1
ATOM 517 C CA . VAL A 1 68 ? -10.290 -3.397 3.448 1.00 90.31 68 VAL A CA 1
ATOM 518 C C . VAL A 1 68 ? -11.144 -4.248 2.500 1.00 90.31 68 VAL A C 1
ATOM 520 O O . VAL A 1 68 ? -12.274 -3.877 2.189 1.00 90.31 68 VAL A O 1
ATOM 523 N N . VAL A 1 69 ? -10.632 -5.389 2.037 1.00 90.44 69 VAL A N 1
ATOM 524 C CA . VAL A 1 69 ? -11.344 -6.281 1.105 1.00 90.44 69 VAL A CA 1
ATOM 525 C C . VAL A 1 69 ? -12.384 -7.140 1.824 1.00 90.44 69 VAL A C 1
ATOM 527 O O . VAL A 1 69 ? -13.487 -7.322 1.311 1.00 90.44 69 VAL A O 1
ATOM 530 N N . ALA A 1 70 ? -12.058 -7.641 3.015 1.00 89.75 70 ALA A N 1
ATOM 531 C CA . ALA A 1 70 ? -12.955 -8.450 3.834 1.00 89.75 70 ALA A CA 1
ATOM 532 C C . ALA A 1 70 ? -14.034 -7.616 4.547 1.00 89.75 70 ALA A C 1
ATOM 534 O O . ALA A 1 70 ? -15.036 -8.174 4.985 1.00 89.75 70 ALA A O 1
ATOM 535 N N . ASN A 1 71 ? -13.854 -6.290 4.653 1.00 87.75 71 ASN A N 1
ATOM 536 C CA . ASN A 1 71 ? -14.664 -5.399 5.499 1.00 87.75 71 ASN A CA 1
ATOM 537 C C . ASN A 1 71 ? -14.755 -5.869 6.964 1.00 87.75 71 ASN A C 1
ATOM 539 O O . ASN A 1 71 ? -15.721 -5.564 7.664 1.00 87.75 71 ASN A O 1
ATOM 543 N N . GLU A 1 72 ? -13.742 -6.592 7.435 1.00 86.12 72 GLU A N 1
ATOM 544 C CA . GLU A 1 72 ? -13.657 -7.135 8.788 1.00 86.12 72 GLU A CA 1
ATOM 545 C C . GLU A 1 72 ? -12.359 -6.661 9.445 1.00 86.12 72 GLU A C 1
ATOM 547 O O . GLU A 1 72 ? -11.334 -6.512 8.780 1.00 86.12 72 GLU A O 1
ATOM 552 N N . LYS A 1 73 ? -12.404 -6.383 10.753 1.00 77.25 73 LYS A N 1
ATOM 553 C CA . LYS A 1 73 ? -11.209 -6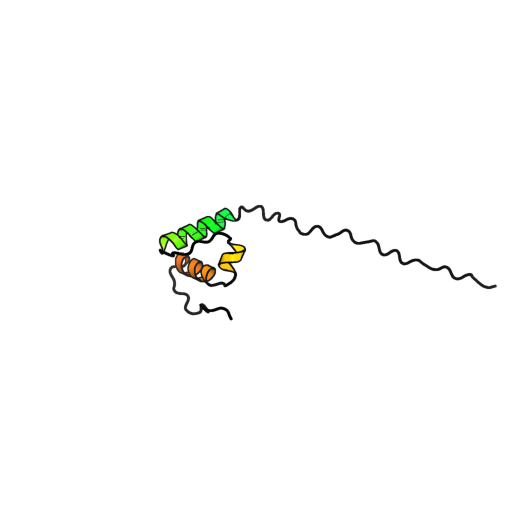.001 11.511 1.00 77.25 73 LYS A CA 1
ATOM 554 C C . LYS A 1 73 ? -10.356 -7.233 11.792 1.00 77.25 73 LYS A C 1
ATOM 556 O O . LYS A 1 73 ? -10.855 -8.214 12.328 1.00 77.25 73 LYS A O 1
ATOM 561 N N . ILE A 1 74 ? -9.069 -7.138 11.475 1.00 78.88 74 ILE A N 1
ATOM 562 C CA . ILE A 1 74 ? -8.077 -8.155 11.818 1.00 78.88 74 ILE A CA 1
ATOM 563 C C . ILE A 1 74 ? -7.415 -7.712 13.127 1.00 78.88 74 ILE A C 1
ATOM 565 O O . ILE A 1 74 ? -6.641 -6.757 13.134 1.00 78.88 74 ILE A O 1
ATOM 569 N N . ASP A 1 75 ? -7.756 -8.370 14.234 1.00 66.00 75 ASP A N 1
ATOM 570 C CA . ASP A 1 75 ? -7.330 -7.968 15.587 1.00 66.00 75 ASP A CA 1
ATOM 571 C C . ASP A 1 75 ? -5.862 -8.341 15.913 1.00 66.00 75 ASP A C 1
ATOM 573 O O . ASP A 1 75 ? -5.264 -7.751 16.808 1.00 66.00 75 ASP A O 1
ATOM 577 N N . ASP A 1 76 ? -5.236 -9.242 15.143 1.00 68.38 76 ASP A N 1
ATOM 578 C CA . ASP A 1 76 ? -3.902 -9.812 15.423 1.00 68.38 76 ASP A CA 1
ATOM 579 C C . ASP A 1 76 ? -2.790 -9.344 14.457 1.00 68.38 76 ASP A C 1
ATOM 581 O O . ASP A 1 76 ? -1.915 -10.119 14.056 1.00 68.38 76 ASP A O 1
ATOM 585 N N . ILE A 1 77 ? -2.785 -8.073 14.044 1.00 71.19 77 ILE A N 1
ATOM 586 C CA . ILE A 1 77 ? -1.666 -7.535 13.250 1.00 71.19 77 ILE A CA 1
ATOM 587 C C . ILE A 1 77 ? -0.578 -7.029 14.196 1.00 71.19 77 ILE A C 1
ATOM 589 O O . ILE A 1 77 ? -0.755 -6.037 14.904 1.00 71.19 77 ILE A O 1
ATOM 593 N N . ASN A 1 78 ? 0.596 -7.663 14.162 1.00 65.69 78 ASN A N 1
ATOM 594 C CA . ASN A 1 78 ? 1.803 -7.098 14.764 1.00 65.69 78 ASN A CA 1
ATOM 595 C C . ASN A 1 78 ? 2.222 -5.854 13.963 1.00 65.69 78 ASN A C 1
ATOM 597 O O . ASN A 1 78 ? 3.052 -5.941 13.066 1.00 65.69 78 ASN A O 1
ATOM 601 N N . GLY A 1 79 ? 1.658 -4.687 14.287 1.00 61.56 79 GLY A N 1
ATOM 602 C CA . GLY A 1 79 ? 1.928 -3.416 13.596 1.00 61.56 79 GLY A CA 1
ATOM 603 C C . GLY A 1 79 ? 3.378 -2.913 13.683 1.00 61.56 79 GLY A C 1
ATOM 604 O O . GLY A 1 79 ? 3.690 -1.858 13.137 1.00 61.56 79 GLY A O 1
ATOM 605 N N . CYS A 1 80 ? 4.258 -3.658 14.358 1.00 54.03 80 CYS A N 1
ATOM 606 C CA . CYS A 1 80 ? 5.681 -3.378 14.499 1.00 54.03 80 CYS A CA 1
ATOM 607 C C . CYS A 1 80 ? 6.479 -4.684 14.315 1.00 54.03 80 CYS A C 1
ATOM 609 O O . CYS A 1 80 ? 6.619 -5.442 15.284 1.00 54.03 80 CYS A O 1
ATOM 611 N N . PRO A 1 81 ? 7.001 -4.985 13.114 1.00 57.84 81 PRO A N 1
ATOM 612 C CA . PRO A 1 81 ? 7.988 -6.051 12.959 1.00 57.84 81 PRO A CA 1
ATOM 613 C C . PRO A 1 81 ? 9.249 -5.715 13.784 1.00 57.84 81 PRO A C 1
ATOM 615 O O . PRO A 1 81 ? 9.658 -4.554 13.846 1.00 57.84 81 PRO A O 1
ATOM 618 N N . LYS A 1 82 ? 9.813 -6.715 14.476 1.00 54.78 82 LYS A N 1
ATOM 619 C CA . LYS A 1 82 ? 11.096 -6.610 15.199 1.00 54.78 82 LYS A CA 1
ATOM 620 C C . LYS A 1 82 ? 12.277 -6.719 14.245 1.00 54.78 82 LYS A C 1
ATOM 622 O O . LYS A 1 82 ? 12.182 -7.548 13.314 1.00 54.78 82 LYS A O 1
#

Sequence (82 aa):
LALPSAPLKSHIPSRPPRKAPESEAGGNPQIYTDWANHYLAKSGHKRLIKDLQTDVADGVLLAEIIQVVANEKIDDINGCPK

Organism: Nothobranchius kadleci (NCBI:txid1051664)

Secondary structure (DSSP, 8-state):
-PPPPP--------PPP---------S-THHHHHHHHHHHHHHT-S---SSHHHHTTTSHHHHHHHHHHHTS--TT--SS--

Radius of gyration: 26.16 Å; Cα contacts (8 Å, |Δi|>4): 38; chains: 1; bounding box: 68×68×32 Å